Protein AF-X1C6H6-F1 (afdb_monomer_lite)

Radius of gyration: 16.05 Å; chains: 1; bounding box: 43×22×40 Å

pLDDT: mean 70.75, std 12.2, range [43.75, 87.88]

Secondary structure (DSSP, 8-state):
-HHHHHHHHHHHHHIIIIIHHHHHHHHHHHHHHHHHGGGGGGSBHHHHHHHTGGGT--SSSSS--GGGTT-B----HHHHHHHHHHHHHS----

Organism: NCBI:txid412755

Foldseek 3Di:
DVVVVCCVVVVVVCCQQPVQLVVLLVVLLVVVCVVPNPCLQVDFQCRSLVVCVVVVSVPVSNHDPPVCRVDGDDPPPVVVVVVVVVCVVCVDDD

Structure (mmCIF, N/CA/C/O backbone):
data_AF-X1C6H6-F1
#
_entry.id   AF-X1C6H6-F1
#
loop_
_atom_site.group_PDB
_atom_site.id
_atom_site.type_symbol
_atom_site.label_atom_id
_atom_site.label_alt_id
_atom_site.label_comp_id
_atom_site.label_asym_id
_atom_site.label_entity_id
_atom_site.label_seq_id
_atom_site.pdbx_PDB_ins_code
_atom_site.Cartn_x
_atom_site.Cartn_y
_atom_site.Cartn_z
_atom_site.occupancy
_atom_site.B_iso_or_equiv
_atom_site.auth_seq_id
_atom_site.auth_comp_id
_atom_site.auth_asym_id
_atom_site.auth_atom_id
_atom_site.pdbx_PDB_model_num
ATOM 1 N N . MET A 1 1 ? 24.663 0.658 -26.662 1.00 54.53 1 MET A N 1
ATOM 2 C CA . MET A 1 1 ? 24.002 1.925 -27.053 1.00 54.53 1 MET A CA 1
ATOM 3 C C . MET A 1 1 ? 22.492 1.843 -26.864 1.00 54.53 1 MET A C 1
ATOM 5 O O . MET A 1 1 ? 21.983 2.594 -26.051 1.00 54.53 1 MET A O 1
ATOM 9 N N . LEU A 1 2 ? 21.789 0.891 -27.491 1.00 55.69 2 LEU A N 1
ATOM 10 C CA . LEU A 1 2 ? 20.339 0.702 -27.301 1.00 55.69 2 LEU A CA 1
ATOM 11 C C . LEU A 1 2 ? 19.935 0.421 -25.838 1.00 55.69 2 LEU A C 1
ATOM 13 O O . LEU A 1 2 ? 18.993 1.014 -25.330 1.00 55.69 2 LEU A O 1
ATOM 17 N N . THR A 1 3 ? 20.697 -0.420 -25.135 1.00 57.88 3 THR A N 1
ATOM 18 C CA . THR A 1 3 ? 20.469 -0.751 -23.718 1.00 57.88 3 THR A CA 1
ATOM 19 C C . THR A 1 3 ? 20.556 0.460 -22.789 1.00 57.88 3 THR A C 1
ATOM 21 O O . THR A 1 3 ? 19.727 0.592 -21.902 1.00 57.88 3 THR A O 1
ATOM 24 N N . LEU A 1 4 ? 21.494 1.382 -23.027 1.00 62.00 4 LEU A N 1
ATOM 25 C CA . LEU A 1 4 ? 21.657 2.595 -22.217 1.00 62.00 4 LEU A CA 1
ATOM 26 C C . LEU A 1 4 ? 20.463 3.552 -22.379 1.00 62.00 4 LEU A C 1
ATOM 28 O O . LEU A 1 4 ? 19.999 4.139 -21.407 1.00 62.00 4 LEU A O 1
ATOM 32 N N . VAL A 1 5 ? 19.947 3.676 -23.606 1.00 65.06 5 VAL A N 1
ATOM 33 C CA . VAL A 1 5 ? 18.775 4.507 -23.926 1.00 65.06 5 VAL A CA 1
ATOM 34 C C . VAL A 1 5 ? 17.505 3.918 -23.313 1.00 65.06 5 VAL A C 1
ATOM 36 O O . VAL A 1 5 ? 16.707 4.653 -22.738 1.00 65.06 5 VAL A O 1
ATOM 39 N N . ILE A 1 6 ? 17.348 2.592 -23.377 1.00 62.31 6 ILE A N 1
ATOM 40 C CA . ILE A 1 6 ? 16.242 1.897 -22.712 1.00 62.31 6 ILE A CA 1
ATOM 41 C C . ILE A 1 6 ? 16.316 2.125 -21.201 1.00 62.31 6 ILE A C 1
ATOM 43 O O . ILE A 1 6 ? 15.305 2.478 -20.612 1.00 62.31 6 ILE A O 1
ATOM 47 N N . SER A 1 7 ? 17.489 2.010 -20.573 1.00 54.69 7 SER A N 1
ATOM 48 C CA . SER A 1 7 ? 17.634 2.264 -19.134 1.00 54.69 7 SER A CA 1
ATOM 49 C C . SER A 1 7 ? 17.325 3.718 -18.750 1.00 54.69 7 SER A C 1
ATOM 51 O O . SER A 1 7 ? 16.609 3.940 -17.782 1.00 54.69 7 SER A O 1
ATOM 53 N N . LEU A 1 8 ? 17.785 4.710 -19.520 1.00 62.03 8 LEU A N 1
ATOM 54 C CA . LEU A 1 8 ? 17.535 6.136 -19.249 1.00 62.03 8 LEU A CA 1
ATOM 55 C C . LEU A 1 8 ? 16.055 6.535 -19.323 1.00 62.03 8 LEU A C 1
ATOM 57 O O . LEU A 1 8 ? 15.655 7.467 -18.634 1.00 62.03 8 LEU A O 1
ATOM 61 N N . LEU A 1 9 ? 15.254 5.852 -20.144 1.00 63.12 9 LEU A N 1
ATOM 62 C CA . LEU A 1 9 ? 13.813 6.103 -20.258 1.00 63.12 9 LEU A CA 1
ATOM 63 C C . LEU A 1 9 ? 12.996 5.202 -19.328 1.00 63.12 9 LEU A C 1
ATOM 65 O O . LEU A 1 9 ? 12.066 5.667 -18.679 1.00 63.12 9 LEU A O 1
ATOM 69 N N . ALA A 1 10 ? 13.348 3.921 -19.227 1.00 59.88 10 ALA A N 1
ATOM 70 C CA . ALA A 1 10 ? 12.599 2.956 -18.431 1.00 59.88 10 ALA A CA 1
ATOM 71 C C . ALA A 1 10 ? 12.727 3.209 -16.924 1.00 59.88 10 ALA A C 1
ATOM 73 O O . ALA A 1 10 ? 11.749 3.018 -16.212 1.00 59.88 10 ALA A O 1
ATOM 74 N N . ILE A 1 11 ? 13.889 3.665 -16.437 1.00 58.12 11 ILE A N 1
ATOM 75 C CA . ILE A 1 11 ? 14.102 3.951 -15.009 1.00 58.12 11 ILE A CA 1
ATOM 76 C C . ILE A 1 11 ? 13.167 5.060 -14.494 1.00 58.12 11 ILE A C 1
ATOM 78 O O . ILE A 1 11 ? 12.428 4.784 -13.553 1.00 58.12 11 ILE A O 1
ATOM 82 N N . PRO A 1 12 ? 13.109 6.273 -15.080 1.00 57.59 12 PRO A N 1
ATOM 83 C CA . PRO A 1 12 ? 12.209 7.320 -14.587 1.00 57.59 12 PRO A CA 1
ATOM 84 C C . PRO A 1 12 ? 10.728 6.980 -14.795 1.00 57.59 12 PRO A C 1
ATOM 86 O O . PRO A 1 12 ? 9.884 7.382 -13.998 1.00 57.59 12 PRO A O 1
ATOM 89 N N . ILE A 1 13 ? 10.392 6.210 -15.834 1.00 60.88 13 ILE A N 1
ATOM 90 C CA . ILE A 1 13 ? 9.020 5.733 -16.057 1.00 60.88 13 ILE A CA 1
ATOM 91 C C . ILE A 1 13 ? 8.617 4.721 -14.976 1.00 60.88 13 ILE A C 1
ATOM 93 O O . ILE A 1 13 ? 7.528 4.816 -14.421 1.00 60.88 13 ILE A O 1
ATOM 97 N N . ALA A 1 14 ? 9.492 3.773 -14.638 1.00 57.88 14 ALA A N 1
ATOM 98 C CA . ALA A 1 14 ? 9.251 2.822 -13.558 1.00 57.88 14 ALA A CA 1
ATOM 99 C C . ALA A 1 14 ? 9.195 3.517 -12.186 1.00 57.88 14 ALA A C 1
ATOM 101 O O . ALA A 1 14 ? 8.337 3.191 -11.370 1.00 57.88 14 ALA A O 1
ATOM 102 N N . ASP A 1 15 ? 10.056 4.507 -11.953 1.00 58.91 15 ASP A N 1
ATOM 103 C CA . ASP A 1 15 ? 10.072 5.290 -10.717 1.00 58.91 15 ASP A CA 1
ATOM 104 C C . ASP A 1 15 ? 8.763 6.075 -10.522 1.00 58.91 15 ASP A C 1
ATOM 106 O O . ASP A 1 15 ? 8.113 5.988 -9.482 1.00 58.91 15 ASP A O 1
ATOM 110 N N . THR A 1 16 ? 8.300 6.766 -11.563 1.00 61.88 16 THR A N 1
ATOM 111 C CA . THR A 1 16 ? 7.067 7.567 -11.505 1.00 61.88 16 THR A CA 1
ATOM 112 C C . THR A 1 16 ? 5.789 6.730 -11.486 1.00 61.88 16 THR A C 1
ATOM 114 O O . THR A 1 16 ? 4.847 7.081 -10.782 1.00 61.88 16 THR A O 1
ATOM 117 N N . LEU A 1 17 ? 5.726 5.623 -12.231 1.00 62.66 17 LEU A N 1
ATOM 118 C CA . LEU A 1 17 ? 4.490 4.841 -12.354 1.00 62.66 17 LEU A CA 1
ATOM 119 C C . LEU A 1 17 ? 4.343 3.752 -11.295 1.00 62.66 17 LEU A C 1
ATOM 121 O O . LEU A 1 17 ? 3.217 3.442 -10.903 1.00 62.66 17 LEU A O 1
ATOM 125 N N . VAL A 1 18 ? 5.454 3.143 -10.874 1.00 64.88 18 VAL A N 1
ATOM 126 C CA . VAL A 1 18 ? 5.443 1.984 -9.974 1.00 64.88 18 VAL A CA 1
ATOM 127 C C . VAL A 1 18 ? 5.910 2.386 -8.585 1.00 64.88 18 VAL A C 1
ATOM 129 O O . VAL A 1 18 ? 5.176 2.164 -7.631 1.00 64.88 18 VAL A O 1
ATOM 132 N N . ILE A 1 19 ? 7.081 3.018 -8.457 1.00 66.75 19 ILE A N 1
ATOM 133 C CA . ILE A 1 19 ? 7.674 3.308 -7.139 1.00 66.75 19 ILE A CA 1
ATOM 134 C C . ILE A 1 19 ? 6.878 4.382 -6.396 1.00 66.75 19 ILE A C 1
ATOM 136 O O . ILE A 1 19 ? 6.534 4.191 -5.233 1.00 66.75 19 ILE A O 1
ATOM 140 N N . GLN A 1 20 ? 6.534 5.492 -7.055 1.00 69.56 20 GLN A N 1
ATOM 141 C CA . GLN A 1 20 ? 5.727 6.542 -6.421 1.00 69.56 20 GLN A CA 1
ATOM 142 C C . GLN A 1 20 ? 4.332 6.040 -6.048 1.00 69.56 20 GLN A C 1
ATOM 144 O O . GLN A 1 20 ?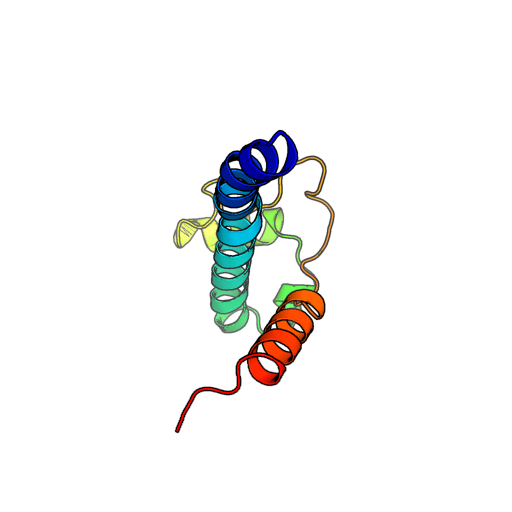 3.870 6.290 -4.940 1.00 69.56 20 GLN A O 1
ATOM 149 N N . ARG A 1 21 ? 3.686 5.272 -6.930 1.00 75.56 21 ARG A N 1
ATOM 150 C CA . ARG A 1 21 ? 2.366 4.695 -6.651 1.00 75.56 21 ARG A CA 1
ATOM 151 C C . ARG A 1 21 ? 2.409 3.687 -5.501 1.00 75.56 21 ARG A C 1
ATOM 153 O O . ARG A 1 21 ? 1.516 3.696 -4.664 1.00 75.56 21 ARG A O 1
ATOM 160 N N . ASP A 1 22 ? 3.437 2.845 -5.432 1.00 73.56 22 ASP A N 1
ATOM 161 C CA . ASP A 1 22 ? 3.617 1.890 -4.332 1.00 73.56 22 ASP A CA 1
ATOM 162 C C . ASP A 1 22 ? 3.896 2.600 -3.001 1.00 73.56 22 ASP A C 1
ATOM 164 O O . ASP A 1 22 ? 3.288 2.282 -1.982 1.00 73.56 22 ASP A O 1
ATOM 168 N N . ARG A 1 23 ? 4.734 3.644 -3.023 1.00 78.38 23 ARG A N 1
ATOM 169 C CA . ARG A 1 23 ? 4.988 4.496 -1.857 1.00 78.38 23 ARG A CA 1
ATOM 170 C C . ARG A 1 23 ? 3.707 5.161 -1.349 1.00 78.38 23 ARG A C 1
ATOM 172 O O . ARG A 1 23 ? 3.450 5.112 -0.151 1.00 78.38 23 ARG A O 1
ATOM 179 N N . ASN A 1 24 ? 2.919 5.748 -2.246 1.00 82.75 24 ASN A N 1
ATOM 180 C CA . ASN A 1 24 ? 1.659 6.406 -1.908 1.00 82.75 24 ASN A CA 1
ATOM 181 C C . ASN A 1 24 ? 0.660 5.398 -1.325 1.00 82.75 24 ASN A C 1
ATOM 183 O O . ASN A 1 24 ? 0.082 5.630 -0.268 1.00 82.75 24 ASN A O 1
ATOM 187 N N . ARG A 1 25 ? 0.523 4.217 -1.941 1.00 82.62 25 ARG A N 1
ATOM 188 C CA . ARG A 1 25 ? -0.279 3.123 -1.372 1.00 82.62 25 ARG A CA 1
ATOM 189 C C . ARG A 1 25 ? 0.181 2.773 0.042 1.00 82.62 25 ARG A C 1
ATOM 191 O O . ARG A 1 25 ? -0.648 2.674 0.938 1.00 82.62 25 ARG A O 1
ATOM 198 N N . ASN A 1 26 ? 1.485 2.643 0.268 1.00 81.19 26 ASN A N 1
ATOM 199 C CA . ASN A 1 26 ? 2.018 2.311 1.586 1.00 81.19 26 ASN A CA 1
ATOM 200 C C . ASN A 1 26 ? 1.742 3.399 2.640 1.00 81.19 26 ASN A C 1
ATOM 202 O O . ASN A 1 26 ? 1.477 3.072 3.793 1.00 81.19 26 ASN A O 1
ATOM 206 N N . GLU A 1 27 ? 1.757 4.675 2.251 1.00 84.56 27 GLU A N 1
ATOM 207 C CA . GLU A 1 27 ? 1.353 5.795 3.112 1.00 84.56 27 GLU A CA 1
ATOM 208 C C . GLU A 1 27 ? -0.126 5.690 3.508 1.00 84.56 27 GLU A C 1
ATOM 210 O O . GLU A 1 27 ? -0.442 5.679 4.697 1.00 84.56 27 GLU A O 1
ATOM 215 N N . MET A 1 28 ? -1.018 5.484 2.533 1.00 86.56 28 MET A N 1
ATOM 216 C CA . MET A 1 28 ? -2.451 5.290 2.782 1.00 86.56 28 MET A CA 1
ATOM 217 C C . MET A 1 28 ? -2.715 4.093 3.710 1.00 86.56 28 MET A C 1
ATOM 219 O O . MET A 1 28 ? -3.489 4.207 4.659 1.00 86.56 28 MET A O 1
ATOM 223 N N . TYR A 1 29 ? -2.058 2.952 3.474 1.00 84.38 29 TYR A N 1
ATOM 224 C CA . TYR A 1 29 ? -2.186 1.761 4.323 1.00 84.38 29 TYR A CA 1
ATOM 225 C C . TYR A 1 29 ? -1.591 1.963 5.726 1.00 84.38 29 TYR A C 1
ATOM 227 O O . TYR A 1 29 ? -2.117 1.415 6.696 1.00 84.38 29 TYR A O 1
ATOM 235 N N . GLY A 1 30 ? -0.533 2.768 5.854 1.00 84.50 30 GLY A N 1
ATOM 236 C CA . GLY A 1 30 ? 0.055 3.149 7.138 1.00 84.50 30 GLY A CA 1
ATOM 237 C C . GLY A 1 30 ? -0.882 4.013 7.983 1.00 84.50 30 GLY A C 1
ATOM 238 O O . GLY A 1 30 ? -1.087 3.719 9.159 1.00 84.50 30 GLY A O 1
ATOM 239 N N . GLU A 1 31 ? -1.502 5.029 7.383 1.00 84.31 31 GLU A N 1
ATOM 240 C CA . GLU A 1 31 ? -2.494 5.874 8.064 1.00 84.31 31 GLU A CA 1
ATOM 241 C C . GLU A 1 31 ? -3.762 5.082 8.411 1.00 84.31 31 GLU A C 1
ATOM 243 O O . GLU A 1 31 ? -4.276 5.142 9.530 1.00 84.31 31 GLU A O 1
ATOM 248 N N . ALA A 1 32 ? -4.225 4.244 7.485 1.00 85.62 32 ALA A N 1
ATOM 249 C CA . ALA A 1 32 ? -5.358 3.359 7.701 1.00 85.62 32 ALA A CA 1
ATOM 250 C C . ALA A 1 32 ? -5.152 2.356 8.843 1.00 85.62 32 ALA A C 1
ATOM 252 O O . ALA A 1 32 ? -6.096 2.048 9.575 1.00 85.62 32 ALA A O 1
ATOM 253 N N . PHE A 1 33 ? -3.929 1.847 9.018 1.00 84.31 33 PHE A N 1
ATOM 254 C CA . PHE A 1 33 ? -3.597 0.923 10.100 1.00 84.31 33 PHE A CA 1
ATOM 255 C C . PHE A 1 33 ? -3.864 1.536 11.481 1.00 84.31 33 PHE A C 1
ATOM 257 O O . PHE A 1 33 ? -4.324 0.833 12.381 1.00 84.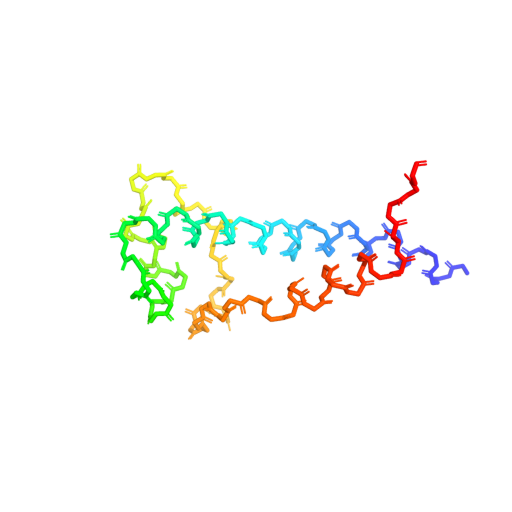31 33 PHE A O 1
ATOM 264 N N . TRP A 1 34 ? -3.649 2.842 11.657 1.00 81.94 34 TRP A N 1
ATOM 265 C CA . TRP A 1 34 ? -3.926 3.518 12.928 1.00 81.94 34 TRP A CA 1
ATOM 266 C C . TRP A 1 34 ? -5.419 3.630 13.252 1.00 81.94 34 TRP A C 1
ATOM 268 O O . TRP A 1 34 ? -5.778 3.727 14.425 1.00 81.94 34 TRP A O 1
ATOM 278 N N . ILE A 1 35 ? -6.286 3.582 12.238 1.00 85.00 35 ILE A N 1
ATOM 279 C CA . ILE A 1 35 ? -7.744 3.698 12.385 1.00 85.00 35 ILE A CA 1
ATOM 280 C C . ILE A 1 35 ? -8.391 2.314 12.505 1.00 85.00 35 ILE A C 1
ATOM 282 O O . ILE A 1 35 ? -9.200 2.074 13.401 1.00 85.00 35 ILE A O 1
ATOM 286 N N . TYR A 1 36 ? -8.020 1.393 11.614 1.00 82.69 36 TYR A N 1
ATOM 287 C CA . TYR A 1 36 ? -8.684 0.098 11.440 1.00 82.69 36 TYR A CA 1
ATOM 288 C C . TYR A 1 36 ? -7.895 -1.091 12.006 1.00 82.69 36 TYR A C 1
ATOM 290 O O . TYR A 1 36 ? -8.407 -2.214 12.060 1.00 82.69 36 TYR A O 1
ATOM 298 N N . GLY A 1 37 ? -6.648 -0.883 12.438 1.00 78.06 37 GLY A N 1
ATOM 299 C CA . GLY A 1 37 ? -5.762 -1.958 12.877 1.00 78.06 37 GLY A CA 1
ATOM 300 C C . GLY A 1 37 ? -5.514 -2.980 11.765 1.00 78.06 37 GLY A C 1
ATOM 301 O O . GLY A 1 37 ? -5.443 -2.646 10.586 1.00 78.06 37 GLY A O 1
ATOM 302 N N . PHE A 1 38 ? -5.415 -4.262 12.124 1.00 79.00 38 PHE A N 1
ATOM 303 C CA . PHE A 1 38 ? -5.143 -5.339 11.160 1.00 79.00 38 PHE A CA 1
ATOM 304 C C . PHE A 1 38 ? -6.266 -5.589 10.137 1.00 79.00 38 PHE A C 1
ATOM 306 O O . PHE A 1 38 ? -6.016 -6.257 9.137 1.00 79.00 38 PHE A O 1
ATOM 313 N N . ILE A 1 39 ? -7.472 -5.047 10.347 1.00 83.19 39 ILE A N 1
ATOM 314 C CA . ILE A 1 39 ? -8.615 -5.215 9.429 1.00 83.19 39 ILE A CA 1
ATOM 315 C C . ILE A 1 39 ? -8.358 -4.507 8.089 1.00 83.19 39 ILE A C 1
ATOM 317 O O . ILE A 1 39 ? -8.911 -4.904 7.067 1.00 83.19 39 ILE A O 1
ATOM 321 N N . VAL A 1 40 ? -7.459 -3.515 8.060 1.00 80.56 40 VAL A N 1
ATOM 322 C CA . VAL A 1 40 ? -7.077 -2.798 6.834 1.00 80.56 40 VAL A CA 1
ATOM 323 C C . VAL A 1 40 ? -6.612 -3.733 5.709 1.00 80.56 40 VAL A C 1
ATOM 325 O O . VAL A 1 40 ? -6.892 -3.482 4.541 1.00 80.56 40 VAL A O 1
ATOM 328 N N . TYR A 1 41 ? -5.967 -4.854 6.046 1.00 75.88 41 TYR A N 1
ATOM 329 C CA . TYR A 1 41 ? -5.453 -5.813 5.061 1.00 75.88 41 TYR A CA 1
ATOM 330 C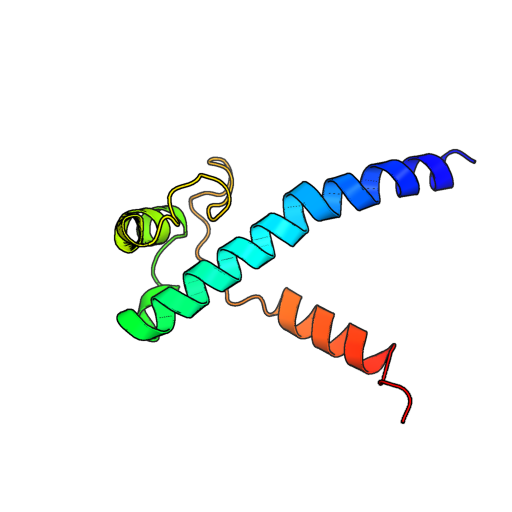 C . TYR A 1 41 ? -6.537 -6.689 4.427 1.00 75.88 41 TYR A C 1
ATOM 332 O O . TYR A 1 41 ? -6.273 -7.391 3.451 1.00 75.88 41 TYR A O 1
ATOM 340 N N . ASP A 1 42 ? -7.764 -6.644 4.948 1.00 82.31 42 ASP A N 1
ATOM 341 C CA . ASP A 1 42 ? -8.909 -7.283 4.310 1.00 82.31 42 ASP A CA 1
ATOM 342 C C . ASP A 1 42 ? -9.607 -6.393 3.277 1.00 82.31 42 ASP A C 1
ATOM 344 O O . ASP A 1 42 ? -10.392 -6.915 2.478 1.00 82.31 42 ASP A O 1
ATOM 348 N N . MET A 1 43 ? -9.282 -5.097 3.245 1.00 80.19 43 MET A N 1
ATOM 349 C CA . MET A 1 43 ? -9.840 -4.112 2.320 1.00 80.19 43 MET A CA 1
ATOM 350 C C . MET A 1 43 ? -8.982 -3.985 1.055 1.00 80.19 43 MET A C 1
ATOM 352 O O . MET A 1 43 ? -7.750 -4.070 1.101 1.00 80.19 43 MET A O 1
ATOM 356 N N . ASN A 1 44 ? -9.632 -3.757 -0.088 1.00 82.00 44 ASN A N 1
ATOM 357 C CA . ASN A 1 44 ? -8.923 -3.401 -1.319 1.00 82.00 44 ASN A CA 1
ATOM 358 C C . ASN A 1 44 ? -8.590 -1.898 -1.358 1.00 82.00 44 ASN A C 1
ATOM 360 O O . ASN A 1 44 ? -9.207 -1.098 -0.655 1.00 82.00 44 ASN A O 1
ATOM 364 N N . ASP A 1 45 ? -7.628 -1.517 -2.200 1.00 80.62 45 ASP A N 1
ATOM 365 C CA . ASP A 1 45 ? -7.145 -0.136 -2.298 1.00 80.62 45 ASP A CA 1
ATOM 366 C C . ASP A 1 45 ? -8.267 0.874 -2.563 1.00 80.62 45 ASP A C 1
ATOM 368 O O . ASP A 1 45 ? -8.259 1.972 -2.019 1.00 80.62 45 ASP A O 1
ATOM 372 N N . THR A 1 46 ? -9.231 0.519 -3.416 1.00 83.81 46 THR A N 1
ATOM 373 C CA . THR A 1 46 ? -10.323 1.413 -3.813 1.00 83.81 46 THR A CA 1
ATOM 374 C C . THR A 1 46 ? -11.294 1.644 -2.661 1.00 83.81 46 THR A C 1
ATOM 376 O O . THR A 1 46 ? -11.726 2.772 -2.436 1.00 83.81 46 THR A O 1
ATOM 379 N N . GLN A 1 47 ? -11.622 0.590 -1.913 1.00 86.12 47 GLN A N 1
ATOM 380 C CA . GLN A 1 47 ? -12.415 0.669 -0.690 1.00 86.12 47 GLN A CA 1
ATOM 381 C C . GLN A 1 47 ? -11.698 1.535 0.335 1.00 86.12 47 GLN A C 1
ATOM 383 O O . GLN A 1 47 ? -12.304 2.456 0.871 1.00 86.12 47 GLN A O 1
ATOM 388 N N . LEU A 1 48 ? -10.401 1.301 0.538 1.00 85.88 48 LEU A N 1
ATOM 389 C CA . LEU A 1 48 ? -9.639 2.042 1.528 1.00 85.88 48 LEU A CA 1
ATOM 390 C C . LEU A 1 48 ? -9.498 3.526 1.167 1.00 85.88 48 LEU A C 1
ATOM 392 O O . LEU A 1 48 ? -9.730 4.386 2.011 1.00 85.88 48 LEU A O 1
ATOM 396 N N . ALA A 1 49 ? -9.201 3.836 -0.096 1.00 86.56 49 ALA A N 1
ATOM 397 C CA . ALA A 1 49 ? -9.151 5.210 -0.587 1.00 86.56 49 ALA A CA 1
ATOM 398 C C . ALA A 1 49 ? -10.511 5.914 -0.470 1.00 86.56 49 ALA A C 1
ATOM 400 O O . ALA A 1 49 ? -10.561 7.100 -0.163 1.00 86.56 49 ALA A O 1
ATOM 401 N N . THR A 1 50 ? -11.613 5.182 -0.666 1.00 87.19 50 THR A N 1
ATOM 402 C CA . THR A 1 50 ? -12.973 5.715 -0.486 1.00 87.19 50 THR A CA 1
ATOM 403 C C . THR A 1 50 ? -13.270 6.006 0.985 1.00 87.19 50 THR A C 1
ATOM 405 O O . THR A 1 50 ? -13.833 7.048 1.307 1.00 87.19 50 THR A O 1
ATOM 408 N N . GLU A 1 51 ? -12.891 5.107 1.894 1.00 86.94 51 GLU A N 1
ATOM 409 C CA . GLU A 1 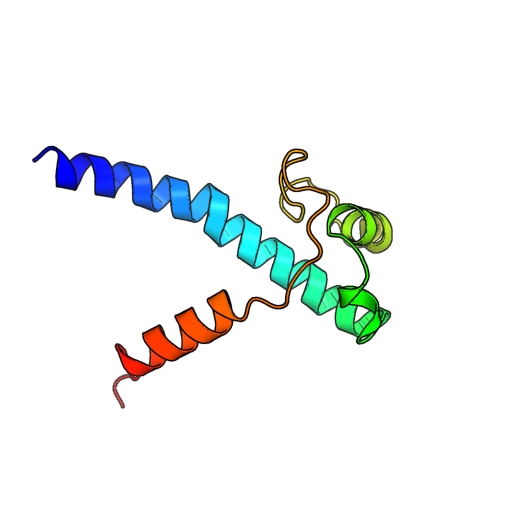51 ? -13.088 5.306 3.333 1.00 86.94 51 GLU A CA 1
ATOM 410 C C . GLU A 1 51 ? -12.218 6.439 3.893 1.00 86.94 51 GLU A C 1
ATOM 412 O O . GLU A 1 51 ? -12.639 7.160 4.799 1.00 86.94 51 GLU A O 1
ATOM 417 N N . LEU A 1 52 ? -11.031 6.637 3.316 1.00 87.38 52 LEU A N 1
ATOM 418 C CA . LEU A 1 52 ? -10.086 7.681 3.701 1.00 87.38 52 LEU A CA 1
ATOM 419 C C . LEU A 1 52 ? -10.124 8.925 2.801 1.00 87.38 52 LEU A C 1
ATOM 421 O O . LEU A 1 52 ? -9.192 9.733 2.818 1.00 87.38 52 LEU A O 1
ATOM 425 N N . ASP A 1 53 ? -11.212 9.128 2.057 1.00 87.88 53 ASP A N 1
ATOM 426 C CA . ASP A 1 53 ? -11.392 10.284 1.168 1.00 87.88 53 ASP A CA 1
ATOM 427 C C . ASP A 1 53 ? -11.233 11.620 1.917 1.00 87.88 53 ASP A C 1
ATOM 429 O O . ASP A 1 53 ? -10.643 12.574 1.413 1.00 87.88 53 ASP A O 1
ATOM 433 N N . TYR A 1 54 ? -11.643 11.663 3.189 1.00 86.00 54 TYR A N 1
ATOM 434 C CA . TYR A 1 54 ? -11.500 12.843 4.047 1.00 86.00 54 TYR A CA 1
ATOM 435 C C . TYR A 1 54 ? -10.039 13.240 4.340 1.00 86.00 54 TYR A C 1
ATOM 437 O O . TYR A 1 54 ? -9.796 14.375 4.751 1.00 86.00 54 TYR A O 1
ATOM 445 N N . MET A 1 55 ? -9.076 12.334 4.140 1.00 84.75 55 MET A N 1
ATOM 446 C CA . MET A 1 55 ? -7.634 12.608 4.228 1.00 84.75 55 MET A CA 1
ATOM 447 C C . MET A 1 55 ? -7.005 12.923 2.864 1.00 84.75 55 MET A C 1
ATOM 449 O O . MET A 1 55 ? -5.821 13.239 2.797 1.00 84.75 55 MET A O 1
ATOM 453 N N . GLY A 1 56 ? -7.791 12.890 1.783 1.00 84.94 56 GLY A N 1
ATOM 454 C CA . GLY A 1 56 ? -7.338 13.223 0.433 1.00 84.94 56 GLY A CA 1
ATOM 455 C C . GLY A 1 56 ? -6.679 12.068 -0.323 1.00 84.94 56 GLY A C 1
ATOM 456 O O . GLY A 1 56 ? -6.037 12.313 -1.339 1.00 84.94 56 GLY A O 1
ATOM 457 N N . PHE A 1 57 ? -6.840 10.820 0.131 1.00 85.25 57 PHE A N 1
ATOM 458 C CA . PHE A 1 57 ? -6.230 9.649 -0.513 1.00 85.25 57 PHE A CA 1
ATOM 459 C C . PHE A 1 57 ? -6.985 9.145 -1.757 1.00 85.25 57 PHE A C 1
ATOM 461 O O . PHE A 1 57 ? -6.467 8.323 -2.508 1.00 85.25 57 PHE A O 1
ATOM 468 N N . ASN A 1 58 ? -8.186 9.650 -2.042 1.00 83.75 58 ASN A N 1
ATOM 469 C CA . ASN A 1 58 ? -8.948 9.305 -3.246 1.00 83.75 58 ASN A CA 1
ATOM 470 C C . ASN A 1 58 ? -8.558 10.174 -4.461 1.00 83.75 58 ASN A C 1
ATOM 472 O O . ASN A 1 58 ? -9.394 10.789 -5.122 1.00 83.75 58 ASN A O 1
ATOM 476 N N . ASP A 1 59 ? -7.260 10.269 -4.738 1.00 79.44 59 ASP A N 1
ATOM 477 C CA . ASP A 1 59 ? -6.686 11.131 -5.780 1.00 79.44 59 ASP A CA 1
ATOM 478 C C . ASP A 1 59 ? -6.287 10.368 -7.060 1.00 79.44 59 ASP A C 1
ATOM 480 O O . ASP A 1 59 ? -5.794 10.957 -8.023 1.00 79.44 59 ASP A O 1
ATOM 484 N N . GLY A 1 60 ? -6.483 9.044 -7.076 1.00 78.81 60 GLY A N 1
ATOM 485 C CA . GLY A 1 60 ? -6.071 8.144 -8.162 1.00 78.81 60 GLY A CA 1
ATOM 486 C C . GLY A 1 60 ? -4.570 7.815 -8.193 1.00 78.81 60 GLY A C 1
ATOM 487 O O . GLY A 1 60 ? -4.132 6.990 -9.006 1.00 78.81 60 GLY A O 1
ATOM 488 N N . PHE A 1 61 ? -3.775 8.415 -7.302 1.00 81.25 61 PHE A N 1
ATOM 489 C CA . PHE A 1 61 ? -2.350 8.135 -7.122 1.00 81.25 61 PHE A CA 1
ATOM 490 C C . PHE A 1 61 ? -2.086 7.142 -5.987 1.00 81.25 61 PHE A C 1
ATOM 492 O O . PHE A 1 61 ? -1.040 6.494 -5.994 1.00 81.25 61 PHE A O 1
ATOM 499 N N . HIS A 1 62 ? -3.032 6.984 -5.059 1.00 81.62 62 HIS A N 1
ATOM 500 C CA . HIS A 1 62 ? -2.962 6.023 -3.951 1.00 81.62 62 HIS A CA 1
ATOM 501 C C . HIS A 1 62 ? -3.714 4.715 -4.228 1.00 81.62 62 HIS A C 1
ATOM 503 O O . HIS A 1 62 ? -3.729 3.820 -3.389 1.00 81.62 62 HIS A O 1
ATOM 509 N N . THR A 1 63 ? -4.312 4.566 -5.411 1.00 81.94 63 THR A N 1
ATOM 510 C CA . THR A 1 63 ? -4.976 3.333 -5.846 1.00 81.94 63 THR A CA 1
ATOM 511 C C . THR A 1 63 ? -4.262 2.723 -7.044 1.00 81.94 63 THR A C 1
ATOM 513 O O . THR A 1 63 ? -3.657 3.420 -7.872 1.00 81.94 63 THR A O 1
ATOM 516 N N . LEU A 1 64 ? -4.301 1.393 -7.141 1.00 76.12 64 LEU A N 1
ATOM 517 C CA . LEU A 1 64 ? -3.903 0.707 -8.364 1.00 76.12 64 LEU A CA 1
ATOM 518 C C . LEU A 1 64 ? -4.840 1.078 -9.526 1.00 76.12 64 LEU A C 1
ATOM 520 O O . LEU A 1 64 ? -6.011 1.382 -9.305 1.00 76.12 64 LEU A O 1
ATOM 524 N N . PRO A 1 65 ? -4.350 1.020 -10.778 1.00 71.25 65 PRO A N 1
ATOM 525 C CA . PRO A 1 65 ? -5.207 1.122 -11.952 1.00 71.25 65 PRO A CA 1
ATOM 526 C C . PRO A 1 65 ? -6.362 0.118 -11.911 1.00 71.25 65 PRO A C 1
ATOM 528 O O . PRO A 1 65 ? -6.175 -1.001 -11.438 1.00 71.25 65 PRO A O 1
ATOM 531 N N . ASP A 1 66 ? -7.500 0.460 -12.516 1.00 71.12 66 ASP A N 1
ATOM 532 C CA . ASP A 1 66 ? -8.723 -0.361 -12.498 1.00 71.12 66 ASP A CA 1
ATOM 533 C C . ASP A 1 66 ? -8.504 -1.824 -12.921 1.00 71.12 66 ASP A C 1
ATOM 535 O O . ASP A 1 66 ? -9.124 -2.734 -12.374 1.00 71.12 66 ASP A O 1
ATOM 539 N N . TYR A 1 67 ? -7.569 -2.081 -13.844 1.00 67.69 67 TYR A N 1
ATOM 540 C CA . TYR A 1 67 ? -7.227 -3.438 -14.290 1.00 67.69 67 TYR A CA 1
ATOM 541 C C . TYR A 1 67 ? -6.534 -4.301 -13.210 1.00 67.69 67 TYR A C 1
ATOM 543 O O . TYR A 1 67 ? -6.384 -5.506 -13.398 1.00 67.69 67 TYR A O 1
ATOM 551 N N . LEU A 1 68 ? -6.129 -3.703 -12.085 1.00 65.00 68 LEU A N 1
ATOM 552 C CA . LEU A 1 68 ? -5.567 -4.342 -10.888 1.00 65.00 68 LEU A CA 1
ATOM 553 C C . LEU A 1 68 ? -6.386 -4.053 -9.610 1.00 65.00 68 LEU A C 1
ATOM 555 O O . LEU A 1 68 ? -6.018 -4.537 -8.543 1.00 65.00 68 LEU A O 1
ATOM 559 N N . GLY A 1 69 ? -7.505 -3.320 -9.692 1.00 61.12 69 GLY A N 1
ATOM 560 C CA . GLY A 1 69 ? -8.277 -2.815 -8.540 1.00 61.12 69 GLY A CA 1
ATOM 561 C C . GLY A 1 69 ? -8.981 -3.867 -7.663 1.00 61.12 69 GLY A C 1
ATOM 562 O O . GLY A 1 69 ? -9.664 -3.520 -6.706 1.00 61.12 69 GLY A O 1
ATOM 563 N N . GLY A 1 70 ? -8.831 -5.158 -7.970 1.00 62.56 70 GLY A N 1
ATOM 564 C CA . GLY A 1 70 ? -9.335 -6.271 -7.154 1.00 62.56 70 GLY A CA 1
ATOM 565 C C . GLY A 1 70 ? -8.274 -6.946 -6.281 1.00 62.56 70 GLY A C 1
ATOM 566 O O . GLY A 1 70 ? -8.599 -7.874 -5.540 1.00 62.56 70 GLY A O 1
ATOM 567 N N . VAL A 1 71 ? -7.011 -6.528 -6.385 1.00 66.00 71 VAL A N 1
ATOM 568 C CA . VAL A 1 71 ? -5.908 -7.113 -5.618 1.00 66.00 71 VAL A CA 1
ATOM 569 C C . VAL A 1 71 ? -5.880 -6.467 -4.237 1.00 66.00 71 VAL A C 1
ATOM 571 O O . VAL A 1 71 ? -5.765 -5.249 -4.122 1.00 66.00 71 VAL A O 1
ATOM 574 N N . LYS A 1 72 ? -6.005 -7.281 -3.182 1.00 66.19 72 LYS A N 1
ATOM 575 C CA . LYS A 1 72 ? -5.800 -6.808 -1.808 1.00 66.19 72 LYS A CA 1
ATOM 576 C C . LYS A 1 72 ? -4.358 -6.337 -1.648 1.00 66.19 72 LYS A C 1
ATOM 578 O O . LYS A 1 72 ? -3.448 -6.914 -2.245 1.00 66.19 72 LYS A O 1
ATOM 583 N N . TYR A 1 73 ? -4.139 -5.330 -0.814 1.00 64.94 73 TYR A N 1
ATOM 584 C CA . TYR A 1 73 ? -2.789 -4.934 -0.444 1.00 64.94 73 TYR A CA 1
ATOM 585 C C . TYR A 1 73 ? -2.151 -6.021 0.411 1.00 64.94 73 TYR A C 1
ATOM 587 O O . TYR A 1 73 ? -2.352 -6.118 1.622 1.00 64.94 73 TYR A O 1
ATOM 595 N N . GLU A 1 74 ? -1.375 -6.871 -0.245 1.00 60.44 74 GLU A N 1
ATOM 596 C CA . GLU A 1 74 ? -0.402 -7.692 0.442 1.00 60.44 74 GLU A CA 1
ATOM 597 C C . GLU A 1 74 ? 0.687 -6.744 0.930 1.00 60.44 74 GLU A C 1
ATOM 599 O O . GLU A 1 74 ? 1.362 -6.104 0.120 1.00 60.44 74 GLU A O 1
ATOM 604 N N . TYR A 1 75 ? 0.836 -6.638 2.256 1.00 54.34 75 TYR A N 1
ATOM 605 C CA . TYR A 1 75 ? 1.992 -5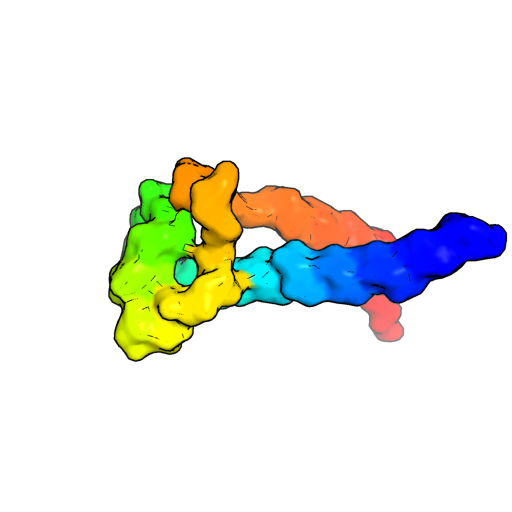.990 2.869 1.00 54.34 75 TYR A CA 1
ATOM 606 C C . TYR A 1 75 ? 3.221 -6.445 2.086 1.00 54.34 75 TYR A C 1
ATOM 608 O O . TYR A 1 75 ? 3.405 -7.663 1.972 1.00 54.34 75 TYR A O 1
ATOM 616 N N . PRO A 1 76 ? 3.996 -5.542 1.463 1.00 54.97 76 PRO A N 1
ATOM 617 C CA . PRO A 1 76 ? 4.872 -5.934 0.381 1.00 54.97 76 PRO A CA 1
ATOM 618 C C . PRO A 1 76 ? 6.043 -6.690 0.993 1.00 54.97 76 PRO A C 1
ATOM 620 O O . PRO A 1 76 ? 7.086 -6.122 1.297 1.00 54.97 76 PRO A O 1
ATOM 623 N N . ILE A 1 77 ? 5.886 -8.005 1.147 1.00 50.25 77 ILE A N 1
ATOM 624 C CA . ILE A 1 77 ? 6.971 -8.943 1.408 1.00 50.25 77 ILE A CA 1
ATOM 625 C C . ILE A 1 77 ? 8.050 -8.685 0.358 1.00 50.25 77 ILE A C 1
ATOM 627 O O . ILE A 1 77 ? 9.222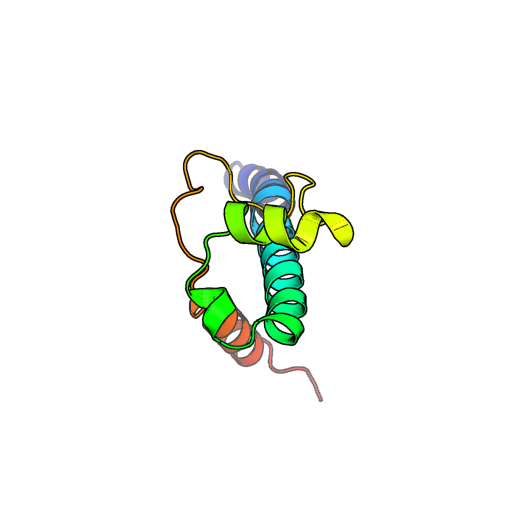 -8.673 0.693 1.00 50.25 77 ILE A O 1
ATOM 631 N N . PHE A 1 78 ? 7.669 -8.348 -0.877 1.00 43.75 78 PHE A N 1
ATOM 632 C CA . PHE A 1 78 ? 8.585 -7.901 -1.922 1.00 43.75 78 PHE A CA 1
ATOM 633 C C . PHE A 1 78 ? 9.304 -6.587 -1.613 1.00 43.75 78 PHE A C 1
ATOM 635 O O . PHE A 1 78 ? 10.503 -6.515 -1.843 1.00 43.75 78 PHE A O 1
ATOM 642 N N . GLY A 1 79 ? 8.624 -5.576 -1.073 1.00 49.09 79 GLY A N 1
ATOM 643 C CA . GLY A 1 79 ? 9.248 -4.321 -0.646 1.00 49.09 79 GLY A CA 1
ATOM 644 C C . GLY A 1 79 ? 10.196 -4.543 0.530 1.00 49.09 79 GLY A C 1
ATOM 645 O O . GLY A 1 79 ? 11.315 -4.048 0.531 1.00 49.09 79 GLY A O 1
ATOM 646 N N . LEU A 1 80 ? 9.799 -5.376 1.490 1.00 51.94 80 LEU A N 1
ATOM 647 C CA . LEU A 1 80 ? 10.595 -5.726 2.663 1.00 51.94 80 LEU A CA 1
ATOM 648 C C . LEU A 1 80 ? 11.796 -6.611 2.295 1.00 51.94 80 LEU A C 1
ATOM 650 O O . LEU A 1 80 ? 12.891 -6.383 2.796 1.00 51.94 80 LEU A O 1
ATOM 654 N N . ILE A 1 81 ? 11.631 -7.555 1.364 1.00 55.41 81 ILE A N 1
ATOM 655 C CA . ILE A 1 81 ? 12.714 -8.346 0.761 1.00 55.41 81 ILE A CA 1
ATOM 656 C C . ILE A 1 81 ? 13.626 -7.444 -0.069 1.00 55.41 81 ILE A C 1
ATOM 658 O O . ILE A 1 81 ? 14.840 -7.566 0.033 1.00 55.41 81 ILE A O 1
ATOM 662 N N . PHE A 1 82 ? 13.080 -6.519 -0.858 1.00 60.06 82 PHE A N 1
ATOM 663 C CA . PHE A 1 82 ? 13.861 -5.560 -1.634 1.00 60.06 82 PHE A CA 1
ATOM 664 C C . PHE A 1 82 ? 14.700 -4.667 -0.719 1.00 60.06 82 PHE A C 1
ATOM 666 O O . PHE A 1 82 ? 15.905 -4.569 -0.925 1.00 60.06 82 PHE A O 1
ATOM 673 N N . PHE A 1 83 ? 14.105 -4.081 0.325 1.00 56.09 83 PHE A N 1
ATOM 674 C CA . PHE A 1 83 ? 14.830 -3.291 1.318 1.00 56.09 83 PHE A CA 1
ATOM 675 C C . PHE A 1 83 ? 15.836 -4.146 2.088 1.00 56.09 83 PHE A C 1
ATOM 677 O O . PHE A 1 83 ? 16.968 -3.713 2.245 1.00 56.09 83 PHE A O 1
ATOM 684 N N . ALA A 1 84 ? 15.499 -5.376 2.482 1.00 63.41 84 ALA A N 1
ATOM 685 C CA . ALA A 1 84 ? 16.440 -6.287 3.135 1.00 63.41 84 ALA A CA 1
ATOM 686 C C . ALA A 1 84 ? 17.640 -6.629 2.234 1.00 63.41 84 ALA A C 1
ATOM 688 O O . ALA A 1 84 ? 18.781 -6.608 2.693 1.00 63.41 84 ALA A O 1
ATOM 689 N N . ILE A 1 85 ? 17.407 -6.887 0.943 1.00 58.09 85 ILE A N 1
ATOM 690 C CA . ILE A 1 85 ? 18.462 -7.112 -0.054 1.00 58.09 85 ILE A CA 1
ATOM 691 C C . ILE A 1 85 ? 19.273 -5.829 -0.266 1.00 58.09 85 ILE A C 1
ATOM 693 O O . ILE A 1 85 ? 20.499 -5.885 -0.301 1.00 58.09 85 ILE A O 1
ATOM 697 N N . ALA A 1 86 ? 18.626 -4.669 -0.363 1.00 58.84 86 ALA A N 1
ATOM 698 C CA . ALA A 1 86 ? 19.294 -3.384 -0.532 1.00 58.84 86 ALA A CA 1
ATOM 699 C C . ALA A 1 86 ? 20.164 -3.026 0.682 1.00 58.84 86 ALA A C 1
ATOM 701 O O . ALA A 1 86 ? 21.303 -2.614 0.499 1.00 58.84 86 ALA A O 1
ATOM 702 N N . THR A 1 87 ? 19.687 -3.245 1.911 1.00 64.06 87 THR A N 1
ATOM 703 C CA . THR A 1 87 ? 20.468 -3.069 3.148 1.00 64.06 87 THR A CA 1
ATOM 704 C C . THR A 1 87 ? 21.616 -4.074 3.244 1.00 64.06 87 THR A C 1
ATOM 706 O O . THR A 1 87 ? 22.665 -3.752 3.793 1.00 64.06 87 THR A O 1
ATOM 709 N N . TRP A 1 88 ? 21.454 -5.280 2.696 1.00 66.94 88 TRP A N 1
ATOM 710 C CA . TRP A 1 88 ? 22.523 -6.278 2.646 1.00 66.94 88 TRP A CA 1
ATOM 711 C C . TRP A 1 88 ? 23.603 -5.960 1.599 1.00 66.94 88 TRP A C 1
ATOM 713 O O . TRP A 1 88 ? 24.783 -6.180 1.858 1.00 66.94 88 TRP A O 1
ATOM 723 N N . ILE A 1 89 ? 23.218 -5.427 0.435 1.00 60.00 89 ILE A N 1
ATOM 724 C CA . ILE A 1 89 ? 24.140 -5.043 -0.652 1.00 60.00 89 ILE A CA 1
ATOM 725 C C . ILE A 1 89 ? 24.819 -3.699 -0.363 1.00 60.00 89 ILE A C 1
ATOM 727 O O . ILE A 1 89 ? 25.997 -3.521 -0.667 1.00 60.00 89 ILE A O 1
ATOM 731 N N . PHE A 1 90 ? 24.089 -2.765 0.244 1.00 73.94 90 PHE A N 1
ATOM 732 C CA . PHE A 1 90 ? 24.568 -1.448 0.648 1.00 73.94 90 PHE A CA 1
ATOM 733 C C . PHE A 1 90 ? 24.446 -1.296 2.168 1.00 73.94 90 PHE A C 1
ATOM 735 O O . PHE A 1 90 ? 23.654 -0.473 2.640 1.00 73.94 90 PHE A O 1
ATOM 742 N N . PRO A 1 91 ? 25.197 -2.083 2.962 1.00 58.12 91 PRO A N 1
ATOM 743 C CA . PRO A 1 91 ? 25.249 -1.846 4.392 1.00 58.12 91 PRO A CA 1
ATOM 744 C C . PRO A 1 91 ? 25.863 -0.459 4.557 1.00 58.12 91 PRO A C 1
ATOM 746 O O . PRO A 1 91 ? 26.969 -0.213 4.073 1.00 58.12 91 PRO A O 1
ATOM 749 N N . GLY A 1 92 ? 25.099 0.473 5.132 1.00 55.28 92 GLY A N 1
ATOM 750 C CA . GLY A 1 92 ? 25.529 1.859 5.292 1.00 55.28 92 GLY A CA 1
ATOM 751 C C . GLY A 1 92 ? 26.964 1.913 5.811 1.00 55.28 92 GLY A C 1
ATOM 752 O O . GLY A 1 92 ? 27.317 1.196 6.748 1.00 55.28 92 GLY A O 1
ATOM 753 N N . THR A 1 93 ? 27.809 2.706 5.155 1.00 59.59 93 THR A N 1
ATOM 754 C CA . THR A 1 93 ? 29.172 2.941 5.627 1.00 59.59 93 THR A CA 1
ATOM 755 C C . THR A 1 93 ? 29.102 3.580 7.007 1.00 59.59 93 THR A C 1
ATOM 757 O O . THR A 1 93 ? 28.396 4.576 7.175 1.00 59.59 93 THR A O 1
ATOM 760 N N . VAL A 1 94 ? 29.808 2.972 7.961 1.00 48.81 94 VAL A N 1
ATOM 761 C CA . VAL A 1 94 ? 30.012 3.485 9.323 1.00 48.81 94 VAL A CA 1
ATOM 762 C C . VAL A 1 94 ? 30.645 4.871 9.296 1.00 48.81 94 VAL A C 1
ATOM 764 O O . VAL A 1 94 ? 31.535 5.079 8.439 1.00 48.81 94 VAL A O 1
#

Sequence (94 aa):
MLTLVISLLAIPIADTLVIQRDRNRNEMYGEAFWIYGFIVYDMNDTQLATELDYMGFNDGFHTLPDYLGGVKYEYPIFGLIFFAIATWIFPGTV